Protein AF-A0A183KWQ4-F1 (afdb_monomer)

Radius of gyration: 16.46 Å; Cα contacts (8 Å, |Δi|>4): 335; chains: 1; bounding box: 42×34×50 Å

Foldseek 3Di:
DQQQFDDDWAPLLVLVLVLCQVQQKAWQSRAANDDPQFQFFFADPVRPDTARQKTKIKHLVQPVQWPHWTFDPVDDPVDRGTDIDTHGHDDDDDDPDPDPDDADEAEAEDAADASPDDPVRNVVVSVVVSVVSVVDDSRHMYMYIYRSNTRNHRDCVVSPSRRHPYHD

Structure (mmCIF, N/CA/C/O backbone):
data_AF-A0A183KWQ4-F1
#
_entry.id   AF-A0A183KWQ4-F1
#
loop_
_atom_site.group_PDB
_atom_site.id
_atom_site.type_symbol
_atom_site.label_atom_id
_atom_site.label_alt_id
_atom_site.label_comp_id
_atom_site.label_asym_id
_atom_site.label_entity_id
_atom_site.label_seq_id
_atom_site.pdbx_PDB_ins_code
_atom_site.Cartn_x
_atom_site.Cartn_y
_atom_site.Cartn_z
_atom_site.occupancy
_atom_site.B_iso_or_equiv
_atom_site.auth_seq_id
_atom_site.auth_comp_id
_atom_site.auth_asym_id
_atom_site.auth_atom_id
_atom_site.pdbx_PDB_model_num
ATOM 1 N N . MET A 1 1 ? 9.646 -12.795 10.071 1.00 41.72 1 MET A N 1
ATOM 2 C CA . MET A 1 1 ? 10.013 -12.494 8.673 1.00 41.72 1 MET A CA 1
ATOM 3 C C . MET A 1 1 ? 8.740 -12.353 7.869 1.00 41.72 1 MET A C 1
ATOM 5 O O . MET A 1 1 ? 7.879 -13.212 7.990 1.00 41.72 1 MET A O 1
ATOM 9 N N . GLY A 1 2 ? 8.611 -11.267 7.120 1.00 46.78 2 GLY A N 1
ATOM 10 C CA . GLY A 1 2 ? 7.479 -10.970 6.257 1.00 46.78 2 GLY A CA 1
ATOM 11 C C . GLY A 1 2 ? 7.884 -11.057 4.805 1.00 46.78 2 GLY A C 1
ATOM 12 O O . GLY A 1 2 ? 8.495 -10.142 4.284 1.00 46.78 2 GLY A O 1
ATOM 13 N N . ARG A 1 3 ? 7.594 -12.198 4.179 1.00 56.12 3 ARG A N 1
ATOM 14 C CA . ARG A 1 3 ? 8.153 -12.602 2.876 1.00 56.12 3 ARG A CA 1
ATOM 15 C C . ARG A 1 3 ? 7.115 -12.552 1.755 1.00 56.12 3 ARG A C 1
ATOM 17 O O . ARG A 1 3 ? 7.161 -13.351 0.822 1.00 56.12 3 ARG A O 1
ATOM 24 N N . HIS A 1 4 ? 6.099 -11.702 1.893 1.00 60.97 4 HIS A N 1
ATOM 25 C CA . HIS A 1 4 ? 4.915 -11.761 1.037 1.00 60.97 4 HIS A CA 1
ATOM 26 C C . HIS A 1 4 ? 4.777 -10.597 0.052 1.00 60.97 4 HIS A C 1
ATOM 28 O O . HIS A 1 4 ? 3.839 -10.643 -0.733 1.00 60.97 4 HIS A O 1
ATOM 34 N N . GLY A 1 5 ? 5.691 -9.626 0.006 1.00 63.06 5 GLY A N 1
ATOM 35 C CA . GLY A 1 5 ? 5.724 -8.661 -1.102 1.00 63.06 5 GLY A CA 1
ATOM 36 C C . GLY A 1 5 ? 6.109 -9.299 -2.447 1.00 63.06 5 GLY A C 1
ATOM 37 O O . GLY A 1 5 ? 6.276 -10.521 -2.550 1.00 63.06 5 GLY A O 1
ATOM 38 N N . LEU A 1 6 ? 6.225 -8.474 -3.488 1.00 77.25 6 LEU A N 1
ATOM 39 C CA . LEU A 1 6 ? 6.674 -8.873 -4.825 1.00 77.25 6 LEU A CA 1
ATOM 40 C C . LEU A 1 6 ? 7.944 -8.101 -5.213 1.00 77.25 6 LEU A C 1
ATOM 42 O O . LEU A 1 6 ? 8.045 -6.907 -4.941 1.00 77.25 6 LEU A O 1
ATOM 46 N N . GLY A 1 7 ? 8.888 -8.783 -5.866 1.00 82.62 7 GLY A N 1
ATOM 47 C CA . GLY A 1 7 ? 10.082 -8.163 -6.445 1.00 82.62 7 GLY A CA 1
ATOM 48 C C . GLY A 1 7 ? 11.111 -7.654 -5.429 1.00 82.62 7 GLY A C 1
ATOM 49 O O . GLY A 1 7 ? 11.110 -8.040 -4.255 1.00 82.62 7 GLY A O 1
ATOM 50 N N . GLN A 1 8 ? 12.012 -6.803 -5.919 1.00 86.56 8 GLN A N 1
ATOM 51 C CA . GLN A 1 8 ? 12.993 -6.061 -5.127 1.00 86.56 8 GLN A CA 1
ATOM 52 C C . GLN A 1 8 ? 12.458 -4.661 -4.817 1.00 86.56 8 GLN A C 1
ATOM 54 O O . GLN A 1 8 ? 11.677 -4.103 -5.590 1.00 86.56 8 GLN A O 1
ATOM 59 N N . ARG A 1 9 ? 12.875 -4.104 -3.677 1.00 92.12 9 ARG A N 1
ATOM 60 C CA . ARG A 1 9 ? 12.501 -2.746 -3.293 1.00 92.12 9 ARG A CA 1
ATOM 61 C C . ARG A 1 9 ? 13.126 -1.714 -4.239 1.00 92.12 9 ARG A C 1
ATOM 63 O O . ARG A 1 9 ? 14.321 -1.806 -4.502 1.00 92.12 9 ARG A O 1
ATOM 70 N N . ASN A 1 10 ? 12.333 -0.756 -4.720 1.00 93.94 10 ASN A N 1
ATOM 71 C CA . ASN A 1 10 ? 12.820 0.430 -5.441 1.00 93.94 10 ASN A CA 1
ATOM 72 C C . ASN A 1 10 ? 12.832 1.671 -4.525 1.00 93.94 10 ASN A C 1
ATOM 74 O O . ASN A 1 10 ? 12.382 1.602 -3.381 1.00 93.94 10 ASN A O 1
ATOM 78 N N . GLU A 1 11 ? 13.319 2.809 -5.018 1.00 95.00 11 GLU A N 1
ATOM 79 C CA . GLU A 1 11 ? 13.425 4.055 -4.239 1.00 95.00 11 GLU A CA 1
ATOM 80 C C . GLU A 1 11 ? 12.066 4.549 -3.730 1.00 95.00 11 GLU A C 1
ATOM 82 O O . GLU A 1 11 ? 11.915 4.873 -2.551 1.00 95.00 11 GLU A O 1
ATOM 87 N N . ASN A 1 12 ? 11.037 4.535 -4.586 1.00 96.19 12 ASN A N 1
ATOM 88 C CA . ASN A 1 12 ? 9.667 4.819 -4.148 1.00 96.19 12 ASN A CA 1
ATOM 89 C C . ASN A 1 12 ? 9.205 3.834 -3.065 1.00 96.19 12 ASN A C 1
ATOM 91 O O . ASN A 1 12 ? 8.549 4.225 -2.104 1.00 96.19 12 ASN A O 1
ATOM 95 N N . GLY A 1 13 ? 9.587 2.565 -3.180 1.00 95.75 13 GLY A N 1
ATOM 96 C CA . GLY A 1 13 ? 9.358 1.525 -2.187 1.00 95.75 13 GLY A CA 1
ATOM 97 C C . GLY A 1 13 ? 9.988 1.829 -0.836 1.00 95.75 13 GLY A C 1
ATOM 98 O O . GLY A 1 13 ? 9.358 1.576 0.190 1.00 95.75 13 GLY A O 1
ATOM 99 N N . GLU A 1 14 ? 11.194 2.389 -0.809 1.00 96.06 14 GLU A N 1
ATOM 100 C CA . GLU A 1 14 ? 11.864 2.819 0.420 1.00 96.06 14 GLU A CA 1
ATOM 101 C C . GLU A 1 14 ? 11.169 4.028 1.047 1.00 96.06 14 GLU A C 1
ATOM 103 O O . GLU A 1 14 ? 10.771 3.967 2.213 1.00 96.06 14 GLU A O 1
ATOM 108 N N . ARG A 1 15 ? 10.923 5.085 0.265 1.00 97.75 15 ARG A N 1
ATOM 109 C CA . ARG A 1 15 ? 10.213 6.295 0.719 1.00 97.75 15 ARG A CA 1
ATOM 110 C C . ARG A 1 15 ? 8.831 5.953 1.281 1.00 97.75 15 ARG A C 1
ATOM 112 O O . ARG A 1 15 ? 8.473 6.376 2.382 1.00 97.75 15 ARG A O 1
ATOM 119 N N . PHE A 1 16 ? 8.088 5.101 0.580 1.00 97.62 16 PHE A N 1
ATOM 120 C CA . PHE A 1 16 ? 6.788 4.616 1.023 1.00 97.62 16 PHE A CA 1
ATOM 121 C C . PHE A 1 16 ? 6.865 3.741 2.281 1.00 97.62 16 PHE A C 1
ATOM 123 O O . PHE A 1 16 ? 6.052 3.905 3.196 1.00 97.62 16 PHE A O 1
ATOM 130 N N . SER A 1 17 ? 7.843 2.835 2.366 1.00 96.62 17 SER A N 1
ATOM 131 C CA . SER A 1 17 ? 8.035 1.995 3.556 1.00 96.62 17 SER A CA 1
ATOM 132 C C . SER A 1 17 ? 8.396 2.846 4.778 1.00 96.62 17 SER A C 1
ATOM 134 O O . SER A 1 17 ? 7.849 2.618 5.858 1.00 96.62 17 SER A O 1
ATOM 136 N N . ASN A 1 18 ? 9.228 3.878 4.602 1.00 97.25 18 ASN A N 1
ATOM 137 C CA . ASN A 1 18 ? 9.578 4.857 5.635 1.00 97.25 18 ASN A CA 1
ATOM 138 C C . ASN A 1 18 ? 8.354 5.646 6.112 1.00 97.25 18 ASN A C 1
ATOM 140 O O . ASN A 1 18 ? 8.093 5.704 7.316 1.00 97.25 18 ASN A O 1
ATOM 144 N N . LEU A 1 19 ? 7.552 6.174 5.181 1.00 98.00 19 LEU A N 1
ATOM 145 C CA . LEU A 1 19 ? 6.288 6.850 5.486 1.00 98.00 19 LEU A CA 1
ATOM 146 C C . LEU A 1 19 ? 5.357 5.938 6.302 1.00 98.00 19 LEU A C 1
ATOM 148 O O . LEU A 1 19 ? 4.805 6.343 7.331 1.00 98.00 19 LEU A O 1
ATOM 152 N N . CYS A 1 20 ? 5.189 4.687 5.868 1.00 97.25 20 CYS A N 1
ATOM 153 C CA . CYS A 1 20 ? 4.338 3.720 6.550 1.00 97.25 20 CYS A CA 1
ATOM 154 C C . CYS A 1 20 ? 4.863 3.375 7.948 1.00 97.25 20 CYS A C 1
ATOM 156 O O . CYS A 1 20 ? 4.084 3.363 8.904 1.00 97.25 20 CYS A O 1
ATOM 158 N N . ALA A 1 21 ? 6.167 3.140 8.095 1.00 96.25 21 ALA A N 1
ATOM 159 C CA . ALA A 1 21 ? 6.799 2.854 9.378 1.00 96.25 21 ALA A CA 1
ATOM 160 C C . ALA A 1 21 ? 6.609 4.009 10.368 1.00 96.25 21 ALA A C 1
ATOM 162 O O . ALA A 1 21 ? 6.119 3.791 11.481 1.00 96.25 21 ALA A O 1
ATOM 163 N N . PHE A 1 22 ? 6.895 5.240 9.936 1.00 96.56 22 PHE A N 1
ATOM 164 C CA . PHE A 1 22 ? 6.766 6.441 10.758 1.00 96.56 22 PHE A CA 1
ATOM 165 C C . PHE A 1 22 ? 5.326 6.655 11.251 1.00 96.56 22 PHE A C 1
ATOM 167 O O . PHE A 1 22 ? 5.078 6.898 12.436 1.00 96.56 22 PHE A O 1
ATOM 174 N N . ASN A 1 23 ? 4.345 6.475 10.362 1.00 96.62 23 ASN A N 1
ATOM 175 C CA . ASN A 1 23 ? 2.930 6.685 10.680 1.00 96.62 23 ASN A CA 1
ATOM 176 C C . ASN A 1 23 ? 2.217 5.442 11.225 1.00 96.62 23 ASN A C 1
ATOM 178 O O . ASN A 1 23 ? 1.021 5.502 11.528 1.00 96.62 23 ASN A O 1
ATOM 182 N N . LYS A 1 24 ? 2.933 4.324 11.394 1.00 95.94 24 LYS A N 1
ATOM 183 C CA . LYS A 1 24 ? 2.377 3.030 11.811 1.00 95.94 24 LYS A CA 1
ATOM 184 C C . LYS A 1 24 ? 1.237 2.584 10.889 1.00 95.94 24 LYS A C 1
ATOM 186 O O . LYS A 1 24 ? 0.176 2.191 11.374 1.00 95.94 24 LYS A O 1
ATOM 191 N N . LEU A 1 25 ? 1.434 2.660 9.577 1.00 96.75 25 LEU A N 1
ATOM 192 C CA . LEU A 1 25 ? 0.529 2.129 8.557 1.00 96.75 25 LEU A CA 1
ATOM 193 C C . LEU A 1 25 ? 1.025 0.754 8.113 1.00 96.75 25 LEU A C 1
ATOM 195 O O . LEU A 1 25 ? 2.189 0.593 7.781 1.00 96.75 25 LEU A O 1
ATOM 199 N N . VAL A 1 26 ? 0.151 -0.244 8.120 1.00 95.38 26 VAL A N 1
ATOM 200 C CA . VAL A 1 26 ? 0.460 -1.606 7.679 1.00 95.38 26 VAL A CA 1
ATOM 201 C C . VAL A 1 26 ? 0.123 -1.731 6.198 1.00 95.38 26 VAL A C 1
ATOM 203 O O . VAL A 1 26 ? -0.970 -1.337 5.786 1.00 95.38 26 VAL A O 1
ATOM 206 N N . ILE A 1 27 ? 1.039 -2.300 5.412 1.00 95.00 27 ILE A N 1
ATOM 207 C CA . ILE A 1 27 ? 0.902 -2.444 3.958 1.00 95.00 27 ILE A CA 1
ATOM 208 C C . ILE A 1 27 ? 0.156 -3.739 3.646 1.00 95.00 27 ILE A C 1
ATOM 210 O O . ILE A 1 27 ? 0.732 -4.826 3.719 1.00 95.00 27 ILE A O 1
ATOM 214 N N . GLY A 1 28 ? -1.125 -3.635 3.288 1.00 92.12 28 GLY A N 1
ATOM 215 C CA . GLY A 1 28 ? -2.046 -4.767 3.166 1.00 92.12 28 GLY A CA 1
ATOM 216 C C . GLY A 1 28 ? -1.558 -5.888 2.252 1.00 92.12 28 GLY A C 1
ATOM 217 O O . GLY A 1 28 ? -1.598 -7.058 2.637 1.00 92.12 28 GLY A O 1
ATOM 218 N N . GLY A 1 29 ? -0.997 -5.528 1.092 1.00 86.94 29 GLY A N 1
ATOM 219 C CA . GLY A 1 29 ? -0.459 -6.475 0.107 1.00 86.94 29 GLY A CA 1
ATOM 220 C C . GLY A 1 29 ? 0.720 -7.329 0.600 1.00 86.94 29 GLY A C 1
ATOM 221 O O . GLY A 1 29 ? 1.095 -8.288 -0.068 1.00 86.94 29 GLY A O 1
ATOM 222 N N . THR A 1 30 ? 1.283 -7.018 1.773 1.00 86.81 30 THR A N 1
ATOM 223 C CA . THR A 1 30 ? 2.410 -7.747 2.384 1.00 86.81 30 THR A CA 1
ATOM 224 C C . THR A 1 30 ? 2.007 -8.590 3.598 1.00 86.81 30 THR A C 1
ATOM 226 O O . THR A 1 30 ? 2.828 -9.343 4.120 1.00 86.81 30 THR A O 1
ATOM 229 N N . ILE A 1 31 ? 0.762 -8.472 4.080 1.00 82.69 31 ILE A N 1
ATOM 230 C CA . ILE A 1 31 ? 0.320 -9.122 5.325 1.00 82.69 31 ILE A CA 1
ATOM 231 C C . ILE A 1 31 ? -0.025 -10.593 5.095 1.00 82.69 31 ILE A C 1
ATOM 233 O O . ILE A 1 31 ? 0.307 -11.455 5.911 1.00 82.69 31 ILE A O 1
ATOM 237 N N . PHE A 1 32 ? -0.719 -10.874 3.994 1.00 80.50 32 PHE A N 1
ATOM 238 C CA . PHE A 1 32 ? -1.345 -12.167 3.757 1.00 80.50 32 PHE A CA 1
ATOM 239 C C . PHE A 1 32 ? -0.473 -13.061 2.868 1.00 80.50 32 PHE A C 1
ATOM 241 O O . PHE A 1 32 ? 0.098 -12.587 1.879 1.00 80.50 32 PHE A O 1
ATOM 248 N N . PRO A 1 33 ? -0.385 -14.372 3.164 1.00 77.50 33 PRO A N 1
ATOM 249 C CA . PRO A 1 33 ? 0.322 -15.328 2.323 1.00 77.50 33 PRO A CA 1
ATOM 250 C C . PRO A 1 33 ? -0.482 -15.597 1.043 1.00 77.50 33 PRO A C 1
ATOM 252 O O . PRO A 1 33 ? -1.216 -16.575 0.931 1.00 77.50 33 PRO A O 1
ATOM 255 N N . LEU A 1 34 ? -0.359 -14.703 0.066 1.00 78.50 34 LEU A N 1
ATOM 256 C CA . LEU A 1 34 ? -1.021 -14.823 -1.231 1.00 78.50 34 LEU A CA 1
ATOM 257 C C . LEU A 1 34 ? -0.077 -15.397 -2.295 1.00 78.50 34 LEU A C 1
ATOM 259 O O . LEU A 1 34 ? 1.144 -15.221 -2.241 1.00 78.50 34 LEU A O 1
ATOM 263 N N . LYS A 1 35 ? -0.653 -16.068 -3.300 1.00 79.12 35 LYS A N 1
ATOM 264 C CA . LYS A 1 35 ? 0.071 -16.456 -4.521 1.00 79.12 35 LYS A CA 1
ATOM 265 C C . LYS A 1 35 ? 0.466 -15.202 -5.309 1.00 79.12 35 LYS A C 1
ATOM 267 O O . LYS A 1 35 ? -0.252 -14.207 -5.269 1.00 79.12 35 LYS A O 1
ATOM 272 N N . ARG A 1 36 ? 1.565 -15.266 -6.071 1.00 76.00 36 ARG A N 1
ATOM 273 C CA . ARG A 1 36 ? 2.067 -14.153 -6.909 1.00 76.00 36 ARG A CA 1
ATOM 274 C C . ARG A 1 36 ? 0.979 -13.527 -7.793 1.00 76.00 36 ARG A C 1
ATOM 276 O O . ARG A 1 36 ? 0.873 -12.309 -7.853 1.00 76.00 36 ARG A O 1
ATOM 283 N N . ILE A 1 37 ? 0.112 -14.360 -8.369 1.00 78.88 37 ILE A N 1
ATOM 284 C CA . ILE A 1 37 ? -1.014 -13.946 -9.223 1.00 78.88 37 ILE A CA 1
ATOM 285 C C . ILE A 1 37 ? -2.015 -12.989 -8.550 1.00 78.88 37 ILE A C 1
ATOM 287 O O . ILE A 1 37 ? -2.802 -12.353 -9.240 1.00 78.88 37 ILE A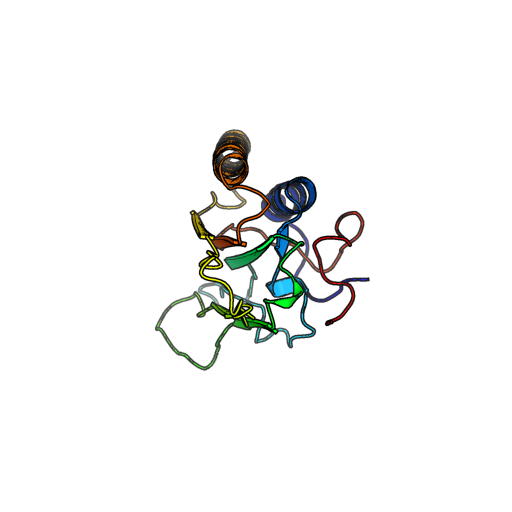 O 1
ATOM 291 N N . HIS A 1 38 ? -2.005 -12.906 -7.217 1.00 83.75 38 HIS A N 1
ATOM 292 C CA . HIS A 1 38 ? -2.878 -12.055 -6.408 1.00 83.75 38 HIS A CA 1
ATOM 293 C C . HIS A 1 38 ? -2.155 -10.828 -5.830 1.00 83.75 38 HIS A C 1
ATOM 295 O O . HIS A 1 38 ? -2.733 -10.141 -4.990 1.00 83.75 38 HIS A O 1
ATOM 301 N N . LYS A 1 39 ? -0.897 -10.587 -6.225 1.00 84.06 39 LYS A N 1
ATOM 302 C CA . LYS A 1 39 ? -0.052 -9.498 -5.706 1.00 84.06 39 LYS A CA 1
ATOM 303 C C . LYS A 1 39 ? 0.305 -8.455 -6.750 1.00 84.06 39 LYS A C 1
ATOM 305 O O . LYS A 1 39 ? 0.368 -7.285 -6.403 1.00 84.06 39 LYS A O 1
ATOM 310 N N . ALA A 1 40 ? 0.581 -8.888 -7.979 1.00 87.75 40 ALA A N 1
ATOM 311 C CA . ALA A 1 40 ? 0.853 -7.974 -9.080 1.00 87.75 40 ALA A CA 1
ATOM 312 C C . ALA A 1 40 ? -0.391 -7.125 -9.350 1.00 87.75 40 ALA A C 1
ATOM 314 O O . ALA A 1 40 ? -1.497 -7.663 -9.404 1.00 87.75 40 ALA A O 1
ATOM 315 N N . THR A 1 41 ? -0.211 -5.820 -9.480 1.00 90.00 41 THR A N 1
ATOM 316 C CA . THR A 1 41 ? -1.268 -4.839 -9.743 1.00 90.00 41 THR A CA 1
ATOM 317 C C . THR A 1 41 ? -1.155 -4.269 -11.148 1.00 90.00 41 THR A C 1
ATOM 319 O O . THR A 1 41 ? -2.165 -3.858 -11.695 1.00 90.00 41 THR A O 1
ATOM 322 N N . TRP A 1 42 ? 0.014 -4.382 -11.777 1.00 90.81 42 TRP A N 1
ATOM 323 C CA . TRP A 1 42 ? 0.279 -3.914 -13.132 1.00 90.81 42 TRP A CA 1
ATOM 324 C C . TRP A 1 42 ? 1.088 -4.942 -13.933 1.00 90.81 42 TRP A C 1
ATOM 326 O O . TRP A 1 42 ? 1.935 -5.642 -13.365 1.00 90.81 42 TRP A O 1
ATOM 336 N N . ASN A 1 43 ? 0.824 -5.022 -15.237 1.00 88.81 43 ASN A N 1
A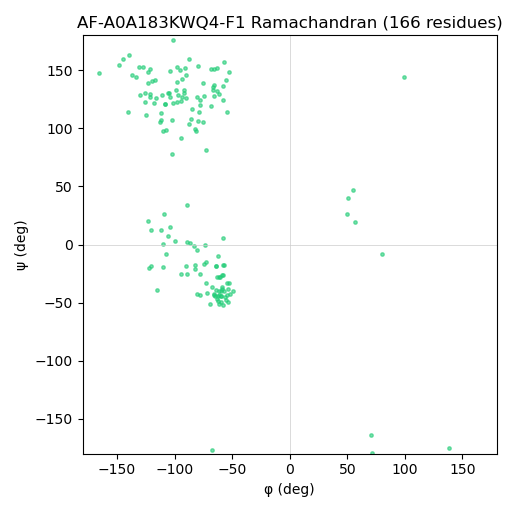TOM 337 C CA . ASN A 1 43 ? 1.628 -5.758 -16.210 1.00 88.81 43 ASN A CA 1
ATOM 338 C C . ASN A 1 43 ? 2.217 -4.791 -17.234 1.00 88.81 43 ASN A C 1
ATOM 340 O O . ASN A 1 43 ? 1.518 -3.908 -17.723 1.00 88.81 43 ASN A O 1
ATOM 344 N N . SER A 1 44 ? 3.457 -5.027 -17.646 1.00 86.25 44 SER A N 1
ATOM 345 C CA . SER A 1 44 ? 4.036 -4.278 -18.755 1.00 86.25 44 SER A CA 1
ATOM 346 C C . SER A 1 44 ? 3.280 -4.521 -20.068 1.00 86.25 44 SER A C 1
ATOM 348 O O . SER A 1 44 ? 2.716 -5.605 -20.256 1.00 86.25 44 SER A O 1
ATOM 350 N N . PRO A 1 45 ? 3.284 -3.553 -21.008 1.00 85.06 45 PRO A N 1
ATOM 351 C CA . PRO A 1 45 ? 2.601 -3.702 -22.298 1.00 85.06 45 PRO A CA 1
ATOM 352 C C . PRO A 1 45 ? 3.076 -4.904 -23.127 1.00 85.06 45 PRO A C 1
ATOM 354 O O . PRO A 1 45 ? 2.327 -5.435 -23.939 1.00 85.06 45 PRO A O 1
ATOM 357 N N . ASP A 1 46 ? 4.319 -5.341 -22.925 1.00 86.62 46 ASP A N 1
ATOM 358 C CA . ASP A 1 46 ? 4.909 -6.527 -23.555 1.00 86.62 46 ASP A CA 1
ATOM 359 C C . ASP A 1 46 ? 4.629 -7.833 -22.778 1.00 86.62 46 ASP A C 1
ATOM 361 O O . ASP A 1 46 ? 5.083 -8.903 -23.180 1.00 86.62 46 ASP A O 1
ATOM 365 N N . HIS A 1 47 ? 3.891 -7.756 -21.665 1.00 79.44 47 HIS A N 1
ATOM 366 C CA . HIS A 1 47 ? 3.546 -8.853 -20.756 1.00 79.44 47 HIS A CA 1
ATOM 367 C C . HIS A 1 47 ? 4.741 -9.615 -20.161 1.00 79.44 47 HIS A C 1
ATOM 369 O O . HIS A 1 47 ? 4.585 -10.738 -19.672 1.00 79.44 47 HIS A O 1
ATOM 375 N N . THR A 1 48 ? 5.938 -9.025 -20.171 1.00 83.06 48 THR A N 1
ATOM 376 C CA . THR A 1 48 ? 7.150 -9.664 -19.633 1.00 83.06 48 THR A CA 1
ATOM 377 C C . THR A 1 48 ? 7.360 -9.381 -18.147 1.00 83.06 48 THR A C 1
ATOM 379 O O . THR A 1 48 ? 7.985 -10.179 -17.442 1.00 83.06 48 THR A O 1
ATOM 382 N N . THR A 1 49 ? 6.821 -8.264 -17.659 1.00 83.50 49 THR A N 1
ATOM 383 C CA . THR A 1 49 ? 7.043 -7.746 -16.311 1.00 83.50 49 THR A CA 1
ATOM 384 C C . THR A 1 49 ? 5.719 -7.583 -15.575 1.00 83.50 49 THR A C 1
ATOM 386 O O . THR A 1 49 ? 4.721 -7.138 -16.134 1.00 83.50 49 THR A O 1
ATOM 389 N N . GLU A 1 50 ? 5.720 -7.943 -14.293 1.00 86.75 50 GLU A N 1
ATOM 390 C CA . GLU A 1 50 ? 4.578 -7.781 -13.396 1.00 86.75 50 GLU A CA 1
ATOM 391 C C . GLU A 1 50 ? 5.045 -7.088 -12.120 1.00 86.75 50 GLU A C 1
ATOM 393 O O . GLU A 1 50 ? 5.974 -7.576 -11.466 1.00 86.75 50 GLU A O 1
ATOM 398 N N . ASP A 1 51 ? 4.362 -6.018 -11.725 1.00 89.12 51 ASP A N 1
ATOM 399 C CA . ASP A 1 51 ? 4.734 -5.215 -10.564 1.00 89.12 51 ASP A CA 1
ATOM 400 C C . ASP A 1 51 ? 3.575 -5.025 -9.588 1.00 89.12 51 ASP A C 1
ATOM 402 O O . ASP A 1 51 ? 2.402 -5.072 -9.952 1.00 89.12 51 ASP A O 1
ATOM 406 N N . GLN A 1 52 ? 3.915 -4.829 -8.314 1.00 91.06 52 GLN A N 1
ATOM 407 C CA . GLN A 1 52 ? 2.983 -4.416 -7.269 1.00 91.06 52 GLN A CA 1
ATOM 408 C C . GLN A 1 52 ? 3.278 -2.956 -6.926 1.00 91.06 52 GLN A C 1
ATOM 410 O O . GLN A 1 52 ? 4.211 -2.684 -6.169 1.00 91.06 52 GLN A O 1
ATOM 415 N N . ILE A 1 53 ? 2.498 -2.045 -7.501 1.00 93.69 53 ILE A N 1
ATOM 416 C CA . ILE A 1 53 ? 2.666 -0.590 -7.353 1.00 93.69 53 ILE A CA 1
ATOM 417 C C . ILE A 1 53 ? 1.435 0.089 -6.756 1.00 93.69 53 ILE A C 1
ATOM 419 O O . ILE A 1 53 ? 1.566 1.156 -6.155 1.00 93.69 53 ILE A O 1
ATOM 423 N N . ASP A 1 54 ? 0.283 -0.579 -6.805 1.00 95.69 54 ASP A N 1
ATOM 424 C CA . ASP A 1 54 ? -0.928 -0.158 -6.117 1.00 95.69 54 ASP A CA 1
ATOM 425 C C . ASP A 1 54 ? -0.993 -0.765 -4.720 1.00 95.69 54 ASP A C 1
ATOM 427 O O . ASP A 1 54 ? -0.930 -1.986 -4.529 1.00 95.69 54 ASP A O 1
ATOM 431 N N . HIS A 1 55 ? -1.163 0.095 -3.722 1.00 95.94 55 HIS A N 1
ATOM 432 C CA . HIS A 1 55 ? -1.164 -0.312 -2.322 1.00 95.94 55 HIS A CA 1
ATOM 433 C C . HIS A 1 55 ? -2.447 0.100 -1.628 1.00 95.94 55 HIS A C 1
ATOM 435 O O . HIS A 1 55 ? -3.043 1.131 -1.925 1.00 95.94 55 HIS A O 1
ATOM 441 N N . ILE A 1 56 ? -2.858 -0.714 -0.658 1.00 97.56 56 ILE A N 1
ATOM 442 C CA . ILE A 1 56 ? -3.886 -0.364 0.320 1.00 97.56 56 ILE A CA 1
ATOM 443 C C . ILE A 1 56 ? -3.273 -0.579 1.698 1.00 97.56 56 ILE A C 1
ATOM 445 O O . ILE A 1 56 ? -2.828 -1.679 2.038 1.00 97.56 56 ILE A O 1
ATOM 449 N N . CYS A 1 57 ? -3.257 0.477 2.497 1.00 97.31 57 CYS A N 1
ATOM 450 C CA . CYS A 1 57 ? -2.704 0.502 3.837 1.00 97.31 57 CYS A CA 1
ATOM 451 C C . CYS A 1 57 ? -3.759 0.889 4.856 1.00 97.31 57 CYS A C 1
ATOM 453 O O . CYS A 1 57 ? -4.678 1.657 4.579 1.00 97.31 57 CYS A O 1
ATOM 455 N N . ILE A 1 58 ? -3.577 0.390 6.071 1.00 96.69 58 ILE A N 1
ATOM 456 C CA . ILE A 1 58 ? -4.419 0.710 7.219 1.00 96.69 58 ILE A CA 1
ATOM 457 C C . ILE A 1 58 ? -3.537 1.032 8.414 1.00 96.69 58 ILE A C 1
ATOM 459 O O . ILE A 1 58 ? -2.493 0.411 8.610 1.00 96.69 58 ILE A O 1
ATOM 463 N N . ASN A 1 59 ? -3.943 1.972 9.257 1.00 95.69 59 ASN A N 1
ATOM 464 C CA . ASN A 1 59 ? -3.230 2.198 10.509 1.00 95.69 59 ASN A CA 1
ATOM 465 C C . ASN A 1 59 ? -3.175 0.923 11.379 1.00 95.69 59 ASN A C 1
ATOM 467 O O . ASN A 1 59 ? -4.159 0.208 11.571 1.00 95.69 59 ASN A O 1
ATOM 471 N N . LYS A 1 60 ? -2.001 0.648 11.960 1.00 94.31 60 LYS A N 1
ATOM 472 C CA . LYS A 1 60 ? -1.655 -0.584 12.694 1.00 94.31 60 LYS A CA 1
ATOM 473 C C . LYS A 1 60 ? -2.630 -0.901 13.818 1.00 94.31 60 LYS A C 1
ATOM 475 O O . LYS A 1 60 ? -2.916 -2.071 14.069 1.00 94.31 60 LYS A O 1
ATOM 480 N N . LYS A 1 61 ? -3.194 0.131 14.455 1.00 93.25 61 LYS A N 1
ATOM 481 C CA . LYS A 1 61 ? -4.246 0.002 15.475 1.00 93.25 61 LYS A CA 1
ATOM 482 C C . LYS A 1 61 ? -5.446 -0.811 14.972 1.00 93.25 61 LYS A C 1
ATOM 484 O O . LYS A 1 61 ? -5.999 -1.603 15.728 1.00 93.25 61 LYS A O 1
ATOM 489 N N . PHE A 1 62 ? -5.815 -0.643 13.706 1.00 93.62 62 PHE A N 1
ATOM 490 C CA . PHE A 1 62 ? -6.947 -1.310 13.072 1.00 93.62 62 PHE A CA 1
ATOM 491 C C . PHE A 1 62 ? -6.514 -2.456 12.148 1.00 93.62 62 PHE A C 1
ATOM 493 O O . PHE A 1 62 ? -7.337 -2.969 11.400 1.00 93.62 62 PHE A O 1
ATOM 500 N N . ARG A 1 63 ? -5.260 -2.937 12.228 1.00 92.06 63 ARG A N 1
ATOM 501 C CA . ARG A 1 63 ? -4.751 -4.011 11.348 1.00 92.06 63 ARG A CA 1
ATOM 502 C C . ARG A 1 63 ? -5.636 -5.262 11.325 1.00 92.06 63 ARG A C 1
ATO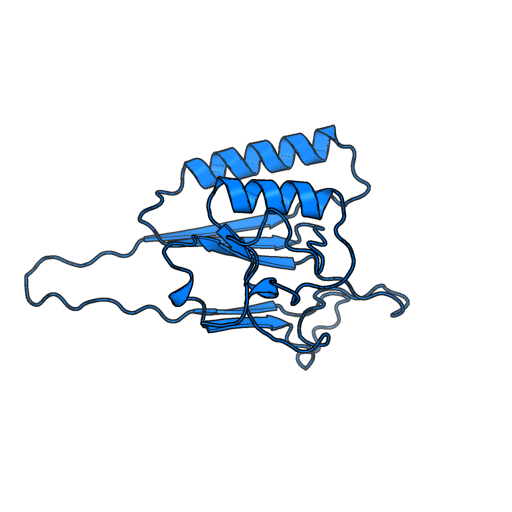M 504 O O . ARG A 1 63 ? -5.731 -5.918 10.303 1.00 92.06 63 ARG A O 1
ATOM 511 N N . ARG A 1 64 ? -6.289 -5.583 12.451 1.00 91.50 64 ARG A N 1
ATOM 512 C CA . ARG A 1 64 ? -7.173 -6.756 12.604 1.00 91.50 64 ARG A CA 1
ATOM 513 C C . ARG A 1 64 ? -8.510 -6.615 11.871 1.00 91.50 64 ARG A C 1
ATOM 515 O O . ARG A 1 64 ? -9.215 -7.604 11.729 1.00 91.50 64 ARG A O 1
ATOM 522 N N . THR A 1 65 ? -8.870 -5.402 11.458 1.00 92.81 65 THR A N 1
ATOM 523 C CA . THR A 1 65 ? -10.036 -5.136 10.610 1.00 92.81 65 THR A CA 1
ATOM 524 C C . THR A 1 65 ? -9.782 -5.609 9.185 1.00 92.81 65 THR A C 1
ATOM 526 O O . THR A 1 65 ? -10.717 -6.012 8.509 1.00 92.81 65 THR A O 1
ATOM 529 N N . MET A 1 66 ? -8.540 -5.540 8.709 1.00 93.75 66 MET A N 1
ATOM 530 C CA . MET A 1 66 ? -8.189 -5.969 7.363 1.00 93.75 66 MET A CA 1
ATOM 531 C C . MET A 1 66 ? -8.088 -7.491 7.338 1.00 93.75 66 MET A C 1
ATOM 533 O O . MET A 1 66 ? -7.230 -8.061 8.005 1.00 93.75 66 MET A O 1
ATOM 537 N N . GLU A 1 67 ? -8.991 -8.137 6.606 1.00 93.06 67 GLU A N 1
ATOM 538 C CA . GLU A 1 67 ? -9.036 -9.598 6.476 1.00 93.06 67 GLU A CA 1
ATOM 539 C C . GLU A 1 67 ? -8.284 -10.080 5.233 1.00 93.06 67 GLU A C 1
ATOM 541 O O . GLU A 1 67 ? -7.822 -11.218 5.201 1.00 93.06 67 GLU A O 1
ATOM 546 N N . ASP A 1 68 ? -8.165 -9.225 4.213 1.00 91.94 68 ASP A N 1
ATOM 547 C CA . ASP A 1 68 ? -7.536 -9.564 2.940 1.00 91.94 68 ASP A CA 1
ATOM 548 C C . ASP A 1 68 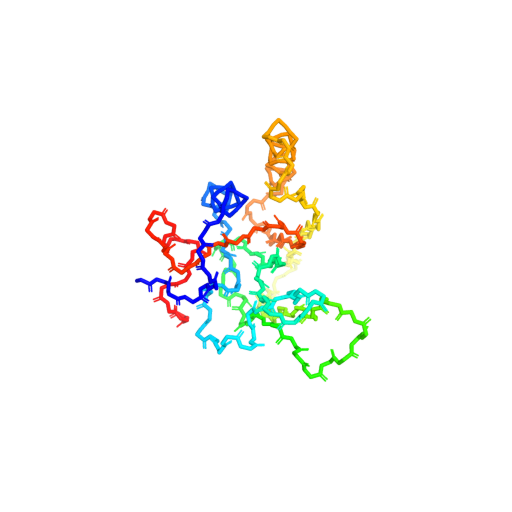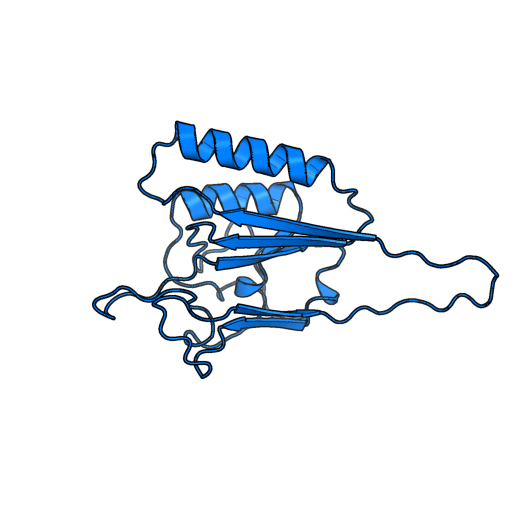? -7.240 -8.303 2.115 1.00 91.94 68 ASP A C 1
ATOM 550 O O . ASP A 1 68 ? -8.015 -7.347 2.163 1.00 91.94 68 ASP A O 1
ATOM 554 N N . VAL A 1 69 ? -6.158 -8.319 1.332 1.00 93.12 69 VAL A N 1
ATOM 555 C CA . VAL A 1 69 ? -5.871 -7.343 0.265 1.00 93.12 69 VAL A CA 1
ATOM 556 C C . VAL A 1 69 ? -5.267 -8.098 -0.906 1.00 93.12 69 VAL A C 1
ATOM 558 O O . VAL A 1 69 ? -4.173 -8.644 -0.774 1.00 93.12 69 VAL A O 1
ATOM 561 N N . ARG A 1 70 ? -5.974 -8.153 -2.038 1.00 92.25 70 ARG A N 1
ATOM 562 C CA . ARG A 1 70 ? -5.539 -8.939 -3.197 1.00 92.25 70 ARG A CA 1
ATOM 563 C C . ARG A 1 70 ? -5.957 -8.356 -4.533 1.00 92.25 70 ARG A C 1
ATOM 565 O O . ARG A 1 70 ? -7.015 -7.739 -4.655 1.00 92.25 70 ARG A O 1
ATOM 572 N N . THR A 1 71 ? -5.187 -8.700 -5.553 1.00 91.50 71 THR A N 1
ATOM 573 C CA . THR A 1 71 ? -5.545 -8.490 -6.953 1.00 91.50 71 THR A CA 1
ATOM 574 C C . THR A 1 71 ? -6.596 -9.497 -7.438 1.00 91.50 71 THR A C 1
ATOM 576 O O . THR A 1 71 ? -6.517 -10.703 -7.157 1.00 91.50 71 THR A O 1
ATOM 579 N N . ARG A 1 72 ? -7.564 -9.021 -8.228 1.00 9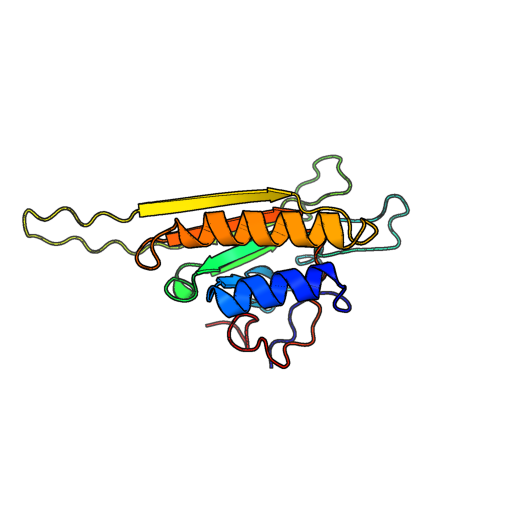0.56 72 ARG A N 1
ATOM 580 C CA . ARG A 1 72 ? -8.618 -9.798 -8.897 1.00 90.56 72 ARG A CA 1
ATOM 581 C C . ARG A 1 72 ? -8.304 -10.014 -10.381 1.00 90.56 72 ARG A C 1
ATOM 583 O O . ARG A 1 72 ? -8.915 -9.406 -11.245 1.00 90.56 72 ARG A O 1
ATOM 590 N N . ARG A 1 73 ? -7.410 -10.961 -10.679 1.00 76.69 73 ARG A N 1
ATOM 591 C CA . ARG A 1 73 ? -7.029 -11.311 -12.065 1.00 76.69 73 ARG A CA 1
ATOM 592 C C . ARG A 1 73 ? -8.164 -11.787 -12.981 1.00 76.69 73 ARG A C 1
ATOM 594 O O . ARG A 1 73 ? -8.025 -11.694 -14.186 1.00 76.69 73 ARG A O 1
ATOM 601 N N . GLY A 1 74 ? -9.241 -12.351 -12.431 1.00 76.06 74 GLY A N 1
ATOM 602 C CA . GLY A 1 74 ? -10.377 -12.839 -13.229 1.00 76.06 74 GLY A CA 1
ATOM 603 C C . GLY A 1 74 ? -11.349 -11.742 -13.671 1.00 76.06 74 GLY A C 1
ATOM 604 O O . GLY A 1 74 ? -12.312 -12.042 -14.366 1.00 76.06 74 GLY A O 1
ATOM 605 N N . ALA A 1 75 ? -11.134 -10.501 -13.230 1.00 76.75 75 ALA A N 1
ATOM 606 C CA . ALA A 1 75 ? -11.881 -9.346 -13.698 1.00 76.75 75 ALA A CA 1
ATOM 607 C C . ALA A 1 75 ? -11.086 -8.706 -14.838 1.00 76.75 75 ALA A C 1
ATOM 609 O O . ALA A 1 75 ? -10.190 -7.901 -14.589 1.00 76.75 75 ALA A O 1
ATOM 610 N N . ASP A 1 76 ? -11.379 -9.121 -16.069 1.00 78.94 76 ASP A N 1
ATOM 611 C CA . ASP A 1 76 ? -10.852 -8.451 -17.252 1.00 78.94 76 ASP A CA 1
ATOM 612 C C . ASP A 1 76 ? -11.499 -7.065 -17.363 1.00 78.94 76 ASP A C 1
ATOM 614 O O . ASP A 1 76 ? -12.724 -6.936 -17.419 1.00 78.94 76 ASP A O 1
ATOM 618 N N . VAL A 1 77 ? -10.662 -6.033 -17.317 1.00 83.88 77 VAL A N 1
ATOM 619 C CA . VAL A 1 77 ? -11.063 -4.624 -17.392 1.00 83.88 77 VAL A CA 1
ATOM 620 C C . VAL A 1 77 ? -10.425 -3.910 -18.585 1.00 83.88 77 VAL A C 1
ATOM 622 O O . VAL A 1 77 ? -10.478 -2.685 -18.642 1.00 83.88 77 VAL A O 1
ATOM 625 N N . ALA A 1 78 ? -9.832 -4.652 -19.531 1.00 87.38 78 ALA A N 1
ATOM 626 C CA . ALA A 1 78 ? -9.131 -4.100 -20.693 1.00 87.38 78 ALA A CA 1
ATOM 627 C C . ALA A 1 78 ? -8.084 -3.021 -20.324 1.00 87.38 78 ALA A C 1
ATOM 629 O O . ALA A 1 78 ? -7.948 -2.006 -21.005 1.00 87.38 78 ALA A O 1
ATOM 630 N N . S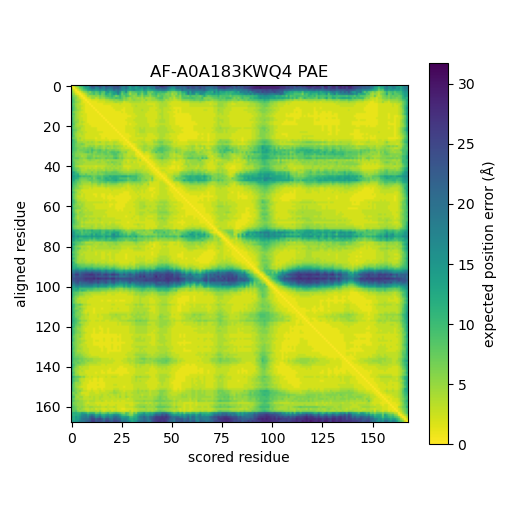ER A 1 79 ? -7.352 -3.245 -19.229 1.00 88.38 79 SER A N 1
ATOM 631 C CA . SER A 1 79 ? -6.250 -2.400 -18.763 1.00 88.38 79 SER A CA 1
ATOM 632 C C . SER A 1 79 ? -5.030 -3.264 -18.445 1.00 88.38 79 SER A C 1
ATOM 634 O O . SER A 1 79 ? -5.141 -4.440 -18.101 1.00 88.38 79 SER A O 1
ATOM 636 N N . ASP A 1 80 ? -3.860 -2.654 -18.566 1.00 88.25 80 ASP A N 1
ATOM 637 C CA . ASP A 1 80 ? -2.583 -3.127 -18.039 1.00 88.25 8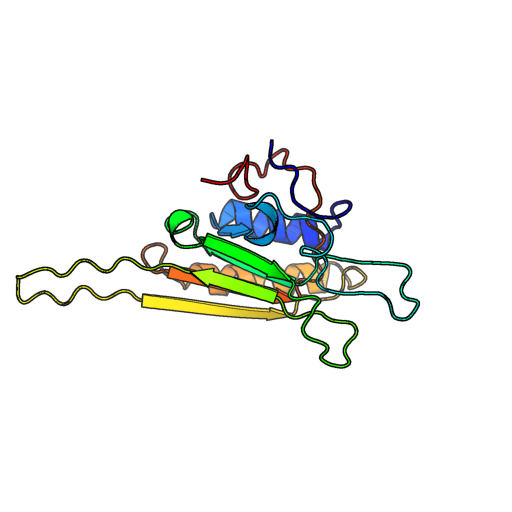0 ASP A CA 1
ATOM 638 C C . ASP A 1 80 ? -2.555 -3.194 -16.498 1.00 88.25 80 ASP A C 1
ATOM 640 O O . ASP A 1 80 ? -1.763 -3.945 -15.923 1.00 88.25 80 ASP A O 1
ATOM 644 N N . TYR A 1 81 ? -3.471 -2.489 -15.829 1.00 90.62 81 TYR A N 1
ATOM 645 C CA . TYR A 1 81 ? -3.725 -2.598 -14.398 1.00 90.62 81 TYR A CA 1
ATOM 646 C C . TYR A 1 81 ? -4.786 -3.654 -14.076 1.00 90.62 81 TYR A C 1
ATOM 648 O O . TYR A 1 81 ? -5.789 -3.833 -14.768 1.00 90.62 81 TYR A O 1
ATOM 656 N N . HIS A 1 82 ? -4.606 -4.310 -12.935 1.00 90.75 82 HIS A N 1
ATOM 657 C CA . HIS A 1 82 ? -5.584 -5.214 -12.357 1.00 90.75 82 HIS A CA 1
ATOM 658 C C . HIS A 1 82 ? -6.310 -4.569 -11.173 1.00 90.75 82 HIS A C 1
ATOM 660 O O . HIS A 1 82 ? -5.730 -3.832 -10.378 1.00 90.75 82 HIS A O 1
ATOM 666 N N . LEU A 1 83 ? -7.567 -4.963 -10.959 1.00 92.75 83 LEU A N 1
ATOM 667 C CA . LEU A 1 83 ? -8.337 -4.510 -9.801 1.00 92.75 83 LEU A CA 1
ATOM 668 C C . LEU A 1 83 ? -7.744 -5.026 -8.480 1.00 92.75 83 LEU A C 1
ATOM 670 O O . LEU A 1 83 ? -7.596 -6.238 -8.291 1.00 92.75 83 LEU A O 1
ATOM 674 N N . VAL A 1 84 ? -7.500 -4.123 -7.529 1.00 94.00 84 VAL A N 1
ATOM 675 C CA . VAL A 1 84 ? -7.066 -4.445 -6.160 1.00 94.00 84 VAL A CA 1
ATOM 676 C C . VAL A 1 84 ? -8.233 -4.271 -5.193 1.00 94.00 84 VAL A C 1
ATOM 678 O O . VAL A 1 84 ? -8.905 -3.243 -5.186 1.00 94.00 84 VAL A O 1
ATOM 681 N N . VAL A 1 85 ? -8.484 -5.279 -4.358 1.00 94.56 85 VAL A N 1
ATOM 682 C CA . VAL A 1 85 ? -9.605 -5.288 -3.410 1.00 94.56 85 VAL A CA 1
ATOM 683 C C . VAL A 1 85 ? -9.099 -5.552 -2.001 1.00 94.56 85 VAL A C 1
ATOM 685 O O . VAL A 1 85 ? -8.382 -6.526 -1.775 1.00 94.56 85 VAL A O 1
ATOM 688 N N . ALA A 1 86 ? -9.529 -4.719 -1.052 1.00 95.06 86 ALA A N 1
ATOM 689 C CA . ALA A 1 86 ? -9.366 -4.952 0.377 1.00 95.06 86 ALA A CA 1
ATOM 690 C C . ALA A 1 86 ? -10.699 -5.364 1.017 1.00 95.06 86 ALA A C 1
ATOM 692 O O . ALA A 1 86 ? -11.705 -4.677 0.849 1.00 95.06 86 ALA A O 1
ATOM 693 N N . ASN A 1 87 ? -10.696 -6.449 1.793 1.00 94.81 87 ASN A N 1
ATOM 694 C CA . ASN A 1 87 ? -11.835 -6.849 2.618 1.00 94.81 87 ASN A CA 1
ATOM 695 C C . ASN A 1 87 ? -11.611 -6.373 4.057 1.00 94.81 87 ASN A C 1
ATOM 697 O O . ASN A 1 87 ? -10.605 -6.717 4.685 1.00 94.81 87 ASN A O 1
ATOM 701 N N . LEU A 1 88 ? -12.551 -5.581 4.576 1.00 94.50 88 LEU A N 1
ATOM 702 C CA . LEU A 1 88 ? -12.480 -4.978 5.905 1.00 94.50 88 LEU A CA 1
ATOM 703 C C . LEU A 1 88 ? -13.683 -5.401 6.758 1.00 94.50 88 LEU A C 1
ATOM 705 O O . LEU A 1 88 ? -14.830 -5.180 6.373 1.00 94.50 88 LEU A O 1
ATOM 709 N N . LYS A 1 89 ? -13.431 -5.936 7.955 1.00 94.00 89 LYS A N 1
ATOM 710 C CA . LYS A 1 89 ? -14.456 -6.318 8.931 1.00 94.00 89 LYS A CA 1
ATOM 711 C C . LYS A 1 89 ? -14.416 -5.435 10.168 1.00 94.00 89 LYS A C 1
ATOM 713 O O . LYS A 1 89 ? -13.570 -5.586 11.050 1.00 94.00 89 LYS A O 1
ATOM 718 N N . LEU A 1 90 ? -15.389 -4.535 10.264 1.00 90.12 90 LEU A N 1
ATOM 719 C CA . LEU A 1 90 ? -15.552 -3.636 11.402 1.00 90.12 90 LEU A CA 1
ATOM 720 C C . LEU A 1 90 ? -16.515 -4.224 12.434 1.00 90.12 90 LEU A C 1
ATOM 722 O O . LEU A 1 90 ? -17.652 -4.567 12.121 1.00 90.12 90 LEU A O 1
ATOM 726 N N . LYS A 1 91 ? -16.065 -4.305 13.688 1.00 84.00 91 LYS A N 1
ATOM 727 C CA . LYS A 1 91 ? -16.916 -4.640 14.835 1.00 84.00 91 LYS A CA 1
ATOM 728 C C . LYS A 1 91 ? -17.246 -3.357 15.589 1.00 84.00 91 LYS A C 1
ATOM 730 O O . LYS A 1 91 ? -16.383 -2.799 16.262 1.00 84.00 91 LYS A O 1
ATOM 735 N N . LEU A 1 92 ? -18.484 -2.893 15.466 1.00 81.50 92 LEU A N 1
ATOM 736 C CA . LEU A 1 92 ? -18.995 -1.758 16.231 1.00 81.50 92 LEU A CA 1
ATOM 737 C C . LEU A 1 92 ? -19.656 -2.286 17.504 1.00 81.50 92 LEU A C 1
ATOM 739 O O . LEU A 1 92 ? -20.460 -3.216 17.442 1.00 81.50 92 LEU A O 1
ATOM 743 N N . ASN A 1 93 ? -19.300 -1.723 18.659 1.00 71.38 93 ASN A N 1
ATOM 744 C CA . ASN A 1 93 ? -19.936 -2.112 19.910 1.00 71.38 93 ASN A CA 1
ATOM 745 C C . ASN A 1 93 ? -21.279 -1.387 20.043 1.00 71.38 93 ASN A C 1
ATOM 747 O O . ASN A 1 93 ? -21.328 -0.160 19.938 1.00 71.38 93 ASN A O 1
ATOM 751 N N . LYS A 1 94 ? -22.358 -2.135 20.282 1.00 64.44 94 LYS A N 1
ATOM 752 C CA . LYS A 1 94 ? -23.646 -1.555 20.667 1.00 64.44 94 LYS A CA 1
ATOM 753 C C . LYS A 1 94 ? -23.583 -1.271 22.162 1.00 64.44 94 LYS A C 1
ATOM 755 O O . LYS A 1 94 ? -23.772 -2.175 22.969 1.00 64.44 94 LYS A O 1
ATOM 760 N N . ASN A 1 95 ? -23.290 -0.033 22.539 1.00 61.28 95 ASN A N 1
ATOM 761 C CA . ASN A 1 95 ? -23.515 0.368 23.920 1.00 61.28 95 ASN A CA 1
ATOM 762 C C . ASN A 1 95 ? -25.024 0.550 24.121 1.00 61.28 95 ASN A C 1
ATOM 764 O O . ASN A 1 95 ? -25.665 1.257 23.353 1.00 61.28 95 ASN A O 1
ATOM 768 N N . TRP A 1 96 ? -25.578 -0.096 25.148 1.00 56.44 96 TRP A N 1
ATOM 769 C CA . TRP A 1 96 ? -26.981 0.044 25.570 1.00 56.44 96 TRP A CA 1
ATOM 770 C C . TRP A 1 96 ? -27.269 1.376 26.285 1.00 56.44 96 TRP A C 1
ATOM 772 O O . TRP A 1 96 ? -28.392 1.623 26.705 1.00 56.44 96 TRP A O 1
ATOM 782 N N . THR A 1 97 ? -26.251 2.221 26.452 1.00 65.44 97 THR A N 1
ATOM 783 C CA . THR A 1 97 ? -26.386 3.599 26.933 1.00 65.44 97 THR A CA 1
ATOM 784 C C . THR A 1 97 ? -26.574 4.538 25.742 1.00 65.44 97 THR A C 1
ATOM 786 O O . THR A 1 97 ? -26.020 4.271 24.679 1.00 65.44 97 THR A O 1
ATOM 789 N N . ASP A 1 98 ? -27.265 5.672 25.922 1.00 60.00 98 ASP A N 1
ATOM 790 C CA . ASP A 1 98 ? -27.543 6.697 24.884 1.00 60.00 98 ASP A CA 1
ATOM 791 C C . ASP A 1 98 ? -26.292 7.315 24.208 1.00 60.00 98 ASP A C 1
ATOM 793 O O . ASP A 1 98 ? -26.372 8.254 23.414 1.00 60.00 98 ASP A O 1
ATOM 797 N N . ARG A 1 99 ? -25.089 6.810 24.505 1.00 64.69 99 ARG A N 1
ATOM 798 C CA . ARG A 1 99 ? -23.838 7.220 23.872 1.00 64.69 99 ARG A CA 1
ATOM 799 C C . ARG A 1 99 ? -23.662 6.500 22.537 1.00 64.69 99 ARG A C 1
ATOM 801 O O . ARG A 1 99 ? -23.161 5.376 22.482 1.00 64.69 99 ARG A O 1
ATOM 808 N N . VAL A 1 100 ? -23.983 7.202 21.453 1.00 68.50 100 VAL A N 1
ATOM 809 C CA . VAL A 1 100 ? -23.644 6.800 20.081 1.00 68.50 100 VAL A CA 1
ATOM 810 C C . VAL A 1 100 ? -22.132 6.560 19.966 1.00 68.50 100 VAL A C 1
ATOM 812 O O . VAL A 1 100 ? -21.323 7.485 20.077 1.00 68.50 100 VAL A O 1
ATOM 815 N N . VAL A 1 101 ? -21.727 5.311 19.716 1.00 73.06 101 VAL A N 1
ATOM 816 C CA . VAL A 1 101 ? -20.334 4.983 19.382 1.00 73.06 101 VAL A CA 1
ATOM 817 C C . VAL A 1 101 ? -20.083 5.409 17.938 1.00 73.06 101 VAL A C 1
ATOM 819 O O . VAL A 1 101 ? -20.537 4.761 17.000 1.00 73.06 101 VAL A O 1
ATOM 822 N N . THR A 1 102 ? -19.356 6.510 17.757 1.00 78.69 102 THR A N 1
ATOM 823 C CA . THR A 1 102 ? -18.999 7.022 16.427 1.00 78.69 102 THR A CA 1
ATOM 824 C C . THR A 1 102 ? -17.626 6.505 16.010 1.00 78.69 102 THR A C 1
ATOM 826 O O . THR A 1 102 ? -16.631 6.754 16.695 1.00 78.69 102 THR A O 1
ATOM 829 N N . LEU A 1 103 ? -17.558 5.836 14.858 1.00 86.75 103 LEU A N 1
ATOM 830 C CA . LEU A 1 103 ? -16.308 5.535 14.163 1.00 86.75 103 LEU A CA 1
ATOM 831 C C . LEU A 1 103 ? -16.144 6.525 13.006 1.00 86.75 103 LEU A C 1
ATOM 833 O O . LEU A 1 103 ? -16.996 6.582 12.125 1.00 86.75 103 LEU A O 1
ATOM 837 N N . ARG A 1 104 ? -15.049 7.288 12.999 1.00 92.19 104 ARG A N 1
ATOM 838 C CA . ARG A 1 104 ? -14.660 8.101 11.840 1.00 92.19 104 ARG A CA 1
ATOM 839 C C . ARG A 1 104 ? -13.693 7.323 10.957 1.00 92.19 104 ARG A C 1
ATOM 841 O O . ARG A 1 104 ? -12.827 6.601 11.460 1.00 92.19 104 ARG A O 1
ATOM 848 N N . LEU A 1 105 ? -13.865 7.502 9.654 1.00 95.56 105 LEU A N 1
ATOM 849 C CA . LEU A 1 105 ? -13.061 6.906 8.599 1.00 95.56 105 LEU A CA 1
ATOM 850 C C . LEU A 1 105 ? -12.446 8.028 7.758 1.00 95.56 105 LEU A C 1
ATOM 852 O O . LEU A 1 105 ? -13.166 8.908 7.297 1.00 95.56 105 LEU A O 1
ATOM 856 N N . ASN A 1 106 ? -11.136 7.960 7.546 1.00 97.69 106 ASN A N 1
ATOM 857 C CA . ASN A 1 106 ? -10.399 8.797 6.611 1.00 97.69 106 ASN A CA 1
ATOM 858 C C . ASN A 1 106 ? -9.921 7.912 5.459 1.00 97.69 106 ASN A C 1
ATOM 860 O O . ASN A 1 106 ? -9.305 6.872 5.703 1.00 97.69 106 ASN A O 1
ATOM 864 N N . ILE A 1 107 ? -10.191 8.320 4.223 1.00 98.00 107 ILE A N 1
ATOM 865 C CA . ILE A 1 107 ? -9.686 7.655 3.021 1.00 98.00 107 ILE A CA 1
ATOM 866 C C . ILE A 1 107 ? -8.805 8.661 2.292 1.00 98.00 107 ILE A C 1
ATOM 868 O O . ILE A 1 107 ? -9.260 9.748 1.942 1.00 98.00 107 ILE A O 1
ATOM 872 N N . ILE A 1 108 ? -7.545 8.296 2.090 1.00 98.44 108 ILE A N 1
ATOM 873 C CA . ILE A 1 108 ? -6.570 9.064 1.326 1.00 98.44 108 ILE A CA 1
ATOM 874 C C . ILE A 1 108 ? -6.280 8.256 0.071 1.00 98.44 108 ILE A C 1
ATOM 876 O O . ILE A 1 108 ? -5.719 7.165 0.163 1.00 98.44 108 ILE A O 1
ATOM 880 N N . GLN A 1 109 ? -6.673 8.788 -1.081 1.00 98.19 109 GLN A N 1
ATOM 881 C CA . GLN A 1 109 ? -6.228 8.281 -2.371 1.00 98.19 109 GLN A CA 1
ATOM 882 C C . GLN A 1 109 ? -5.078 9.174 -2.851 1.00 98.19 109 GLN A C 1
ATOM 884 O O . GLN A 1 109 ? -5.197 10.400 -2.784 1.00 98.19 109 GLN A O 1
ATOM 889 N N . CYS A 1 110 ? -3.975 8.583 -3.311 1.00 97.25 110 CYS A N 1
ATOM 890 C CA . CYS A 1 110 ? -2.942 9.334 -4.022 1.00 97.25 110 CYS A CA 1
ATOM 891 C C . CYS A 1 110 ? -2.353 8.588 -5.230 1.00 97.25 110 CYS A C 1
ATOM 893 O O . CYS A 1 110 ? -2.493 7.374 -5.363 1.00 97.25 110 CYS A O 1
ATOM 895 N N . TYR A 1 111 ? -1.682 9.354 -6.093 1.00 97.31 111 TYR A N 1
ATOM 896 C CA . TYR A 1 111 ? -0.891 8.871 -7.222 1.00 97.31 111 TYR A CA 1
ATOM 897 C C . TYR A 1 111 ? 0.517 9.440 -7.073 1.00 97.31 111 TYR A C 1
ATOM 899 O O . TYR A 1 111 ? 0.690 10.660 -7.133 1.00 97.31 111 TYR A O 1
ATOM 907 N N . ALA A 1 112 ? 1.500 8.589 -6.796 1.00 97.38 112 ALA A N 1
ATOM 908 C CA . ALA A 1 112 ? 2.876 9.036 -6.629 1.00 97.38 112 ALA A CA 1
ATOM 909 C C . ALA A 1 112 ? 3.549 9.261 -7.989 1.00 97.38 112 ALA A C 1
ATOM 911 O O . ALA A 1 112 ? 3.202 8.586 -8.962 1.00 97.38 112 ALA A O 1
ATOM 912 N N . PRO A 1 113 ? 4.557 10.144 -8.063 1.00 97.69 113 PRO A N 1
ATOM 913 C CA . PRO A 1 113 ? 5.439 10.221 -9.218 1.00 97.69 113 PRO A CA 1
ATOM 914 C C . PRO A 1 113 ? 6.039 8.851 -9.558 1.00 97.69 113 PRO A C 1
ATOM 916 O O . PRO A 1 113 ? 6.289 8.025 -8.674 1.00 97.69 113 PRO A O 1
ATOM 919 N N . THR A 1 114 ? 6.299 8.622 -10.843 1.00 95.25 114 THR A N 1
ATOM 920 C CA . THR A 1 114 ? 6.982 7.407 -11.310 1.00 95.25 114 THR A CA 1
ATOM 921 C C . THR A 1 114 ? 8.348 7.261 -10.643 1.00 95.25 114 THR A C 1
ATOM 923 O O . THR A 1 114 ? 8.943 8.252 -10.219 1.00 95.25 114 THR A O 1
ATOM 926 N N . ASN A 1 115 ? 8.881 6.040 -10.572 1.00 91.62 115 ASN A N 1
ATOM 927 C CA . ASN A 1 115 ? 10.186 5.822 -9.940 1.00 91.62 115 ASN A CA 1
ATOM 928 C C . ASN A 1 115 ? 11.326 6.598 -10.634 1.00 91.62 115 ASN A C 1
ATOM 930 O O . ASN A 1 115 ? 12.271 7.000 -9.964 1.00 91.62 115 ASN A O 1
ATOM 934 N N . ASP A 1 116 ? 11.190 6.862 -11.937 1.00 94.00 116 ASP A N 1
ATOM 935 C CA . ASP A 1 116 ? 12.166 7.604 -12.748 1.00 94.00 116 ASP A CA 1
ATOM 936 C C . ASP A 1 116 ? 12.008 9.133 -12.644 1.00 94.00 116 ASP A C 1
ATOM 938 O O . ASP A 1 116 ? 12.752 9.894 -13.262 1.00 94.00 116 ASP A O 1
ATOM 942 N N . SER A 1 117 ? 11.026 9.615 -11.876 1.00 96.19 117 SER A N 1
ATOM 943 C CA . SER A 1 117 ? 10.881 11.041 -11.591 1.00 96.19 117 SER A CA 1
ATOM 944 C C . SER A 1 117 ? 12.018 11.548 -10.700 1.00 96.19 117 SER A C 1
ATOM 946 O O . SER A 1 117 ? 12.558 10.812 -9.874 1.00 96.19 117 SER A O 1
ATOM 948 N N . ASN A 1 118 ? 12.344 12.837 -10.846 1.00 97.06 118 ASN A N 1
ATOM 949 C CA . ASN A 1 118 ? 13.362 13.511 -10.038 1.00 97.06 118 ASN A CA 1
ATOM 950 C C . ASN A 1 118 ? 13.062 13.366 -8.531 1.00 97.06 118 ASN A C 1
ATOM 952 O O . ASN A 1 118 ? 11.899 13.433 -8.117 1.00 97.06 118 ASN A O 1
ATOM 956 N N . ASP A 1 119 ? 14.110 13.183 -7.727 1.00 96.69 119 ASP A N 1
ATOM 957 C CA . ASP A 1 119 ? 14.032 13.110 -6.270 1.00 96.69 119 ASP A CA 1
ATOM 958 C C . ASP A 1 119 ? 13.290 14.289 -5.650 1.00 96.69 119 ASP A C 1
ATOM 960 O O . ASP A 1 119 ? 12.398 14.037 -4.851 1.00 96.69 119 ASP A O 1
ATOM 964 N N . ASP A 1 120 ? 13.509 15.525 -6.103 1.00 97.75 120 ASP A N 1
ATOM 965 C CA . ASP A 1 120 ? 12.811 16.702 -5.561 1.00 97.75 120 ASP A CA 1
ATOM 966 C C . ASP A 1 120 ? 11.281 16.584 -5.694 1.00 97.75 120 ASP A C 1
ATOM 968 O O . ASP A 1 120 ? 10.521 16.972 -4.804 1.00 97.75 120 ASP A O 1
ATOM 972 N N . ILE A 1 121 ? 10.810 16.000 -6.802 1.00 97.81 121 ILE A N 1
ATOM 973 C CA . ILE A 1 121 ? 9.380 15.780 -7.060 1.00 97.81 121 ILE A CA 1
ATOM 974 C C . ILE A 1 121 ? 8.847 14.665 -6.154 1.00 97.81 121 ILE A C 1
ATOM 976 O O . ILE A 1 121 ? 7.750 14.783 -5.598 1.00 97.81 121 ILE A O 1
ATOM 980 N N . LYS A 1 122 ? 9.616 13.580 -5.989 1.00 97.44 122 LYS A N 1
ATOM 981 C CA . LYS A 1 122 ? 9.266 12.476 -5.084 1.00 97.44 122 LYS A CA 1
ATOM 982 C C . LYS A 1 122 ? 9.222 12.975 -3.636 1.00 97.44 122 LYS A C 1
ATOM 984 O O . LYS A 1 122 ? 8.240 12.723 -2.941 1.00 97.44 122 LYS A O 1
ATOM 989 N N . ASP A 1 123 ? 10.229 13.720 -3.198 1.00 97.62 123 ASP A N 1
ATOM 990 C CA . ASP A 1 123 ? 10.327 14.313 -1.864 1.00 97.62 123 ASP A CA 1
ATOM 991 C C . ASP A 1 123 ? 9.141 15.233 -1.573 1.00 97.62 123 ASP A C 1
ATOM 993 O O . ASP A 1 123 ? 8.405 14.997 -0.611 1.00 97.62 123 ASP A O 1
ATOM 997 N N . GLN A 1 124 ? 8.849 16.181 -2.468 1.00 98.38 124 GLN A N 1
ATOM 998 C CA . GLN A 1 124 ? 7.696 17.071 -2.321 1.00 98.38 124 GLN A CA 1
ATOM 999 C C . GLN A 1 124 ? 6.370 16.298 -2.210 1.00 98.38 124 GLN A C 1
ATOM 1001 O O . GLN A 1 124 ? 5.495 16.655 -1.410 1.00 98.38 124 GLN A O 1
ATOM 1006 N N . PHE A 1 125 ? 6.203 15.227 -2.994 1.00 98.50 125 PHE A N 1
ATOM 1007 C CA . PHE A 1 125 ? 5.026 14.366 -2.907 1.00 98.50 125 PHE A CA 1
ATOM 1008 C C . PHE A 1 125 ? 4.907 13.704 -1.526 1.00 98.50 125 PHE A C 1
ATOM 1010 O O . PHE A 1 125 ? 3.850 13.797 -0.892 1.00 98.50 125 PHE A O 1
ATOM 1017 N N . TYR A 1 126 ? 5.974 13.064 -1.037 1.00 98.31 126 TYR A N 1
ATOM 1018 C CA . TYR A 1 126 ? 5.954 12.352 0.244 1.00 98.31 126 TYR A CA 1
ATOM 1019 C C . TYR A 1 126 ? 5.809 13.299 1.440 1.00 98.31 126 TYR A C 1
ATOM 1021 O O . TYR A 1 126 ? 5.068 12.978 2.370 1.00 98.31 126 TYR A O 1
ATOM 1029 N N . GLU A 1 127 ? 6.414 14.487 1.403 1.00 98.38 127 GLU A N 1
ATOM 1030 C CA . GLU A 1 127 ? 6.212 15.534 2.411 1.00 98.38 127 GLU A CA 1
ATOM 1031 C C . GLU A 1 127 ? 4.754 16.003 2.454 1.00 98.38 127 GLU A C 1
ATOM 1033 O O . GLU A 1 127 ? 4.138 16.125 3.522 1.00 98.38 127 GLU A O 1
ATOM 1038 N N . ARG A 1 128 ? 4.147 16.228 1.281 1.00 98.50 128 ARG A N 1
ATOM 1039 C CA . ARG A 1 128 ? 2.744 16.635 1.216 1.00 98.50 128 ARG A CA 1
ATOM 1040 C C . ARG A 1 128 ? 1.830 15.529 1.727 1.00 98.50 128 ARG A C 1
ATOM 1042 O O . ARG A 1 128 ? 0.918 15.822 2.507 1.00 98.50 128 ARG A O 1
ATOM 1049 N N . LEU A 1 129 ? 2.081 14.282 1.336 1.00 98.44 129 LEU A N 1
ATOM 1050 C CA . LEU A 1 129 ? 1.329 13.121 1.801 1.00 98.44 129 LEU A CA 1
ATOM 1051 C C . LEU A 1 129 ? 1.454 12.946 3.323 1.00 98.44 129 LEU A C 1
ATOM 1053 O O . LEU A 1 129 ? 0.435 12.771 3.997 1.00 98.44 129 LEU A O 1
ATOM 1057 N N . GLN A 1 130 ? 2.661 13.096 3.877 1.00 98.44 130 GLN A N 1
ATOM 1058 C CA . GLN A 1 130 ? 2.917 13.107 5.320 1.00 98.44 130 GLN A CA 1
ATOM 1059 C C . GLN A 1 130 ? 2.036 14.144 6.030 1.00 98.44 130 GLN A C 1
ATOM 1061 O O . GLN A 1 130 ? 1.308 13.800 6.963 1.00 98.44 130 GLN A O 1
ATOM 1066 N N . SER A 1 131 ? 2.003 15.384 5.530 1.00 98.38 131 SER A N 1
ATOM 1067 C CA . SER A 1 131 ? 1.200 16.463 6.128 1.00 98.38 131 SER A CA 1
ATOM 1068 C C . SER A 1 131 ? -0.312 16.182 6.137 1.00 98.38 131 SER A C 1
ATOM 1070 O O . SER A 1 131 ? -1.044 16.686 6.991 1.00 98.38 131 SER A O 1
ATOM 1072 N N . ILE A 1 132 ? -0.812 15.387 5.183 1.00 98.12 132 ILE A N 1
ATOM 1073 C CA . ILE A 1 132 ? -2.224 14.982 5.113 1.00 98.12 132 ILE A CA 1
ATOM 1074 C C . ILE A 1 132 ? -2.497 13.861 6.120 1.00 98.12 132 ILE A C 1
ATOM 1076 O O . ILE A 1 132 ? -3.499 13.909 6.839 1.00 98.12 132 ILE A O 1
ATOM 1080 N N . ILE A 1 133 ? -1.599 12.878 6.215 1.00 97.94 133 ILE A N 1
ATOM 1081 C CA . ILE A 1 133 ? -1.708 11.775 7.177 1.00 97.94 133 ILE A CA 1
ATOM 1082 C C . ILE A 1 133 ? -1.694 12.310 8.614 1.00 97.94 133 ILE A C 1
ATOM 1084 O O . ILE A 1 133 ? -2.490 11.861 9.437 1.00 97.94 133 ILE A O 1
ATOM 1088 N N . GLU A 1 134 ? -0.869 13.315 8.912 1.00 96.81 134 GLU A N 1
ATOM 1089 C CA . GLU A 1 134 ? -0.787 13.939 10.241 1.00 96.81 134 GLU A CA 1
ATOM 1090 C C . GLU A 1 134 ? -2.077 14.635 10.681 1.00 96.81 134 GLU A C 1
ATOM 1092 O O . GLU A 1 134 ? -2.378 14.689 11.876 1.00 96.81 134 GLU A O 1
ATOM 1097 N N . LYS A 1 135 ? -2.884 15.112 9.727 1.00 97.12 135 LYS A N 1
ATOM 1098 C CA . LYS A 1 135 ? -4.205 15.692 10.008 1.00 97.12 135 LYS A CA 1
ATOM 1099 C C . LYS A 1 135 ? -5.249 14.632 10.358 1.00 97.12 135 LYS A C 1
ATOM 1101 O O . LYS A 1 135 ? -6.286 14.975 10.924 1.00 97.12 135 LYS A O 1
ATOM 1106 N N . CYS A 1 136 ? -4.995 13.359 10.053 1.00 96.75 136 CYS A N 1
ATOM 1107 C CA . CYS A 1 136 ? -5.900 12.260 10.370 1.00 96.75 136 CYS A CA 1
ATOM 1108 C C . CYS A 1 136 ? -5.661 11.769 11.811 1.00 96.75 136 CYS A C 1
ATOM 1110 O O . CYS A 1 136 ? -4.594 11.224 12.114 1.00 96.75 136 CYS A O 1
ATOM 1112 N N . PRO A 1 137 ? -6.639 11.883 12.731 1.00 95.06 137 PRO A N 1
ATOM 1113 C CA . PRO A 1 137 ? -6.441 11.454 14.110 1.00 95.06 137 PRO A CA 1
ATOM 1114 C C . PRO A 1 137 ? -6.145 9.954 14.208 1.00 95.06 137 PRO A C 1
ATOM 1116 O O . PRO A 1 137 ? -6.931 9.127 13.757 1.00 95.06 137 PRO A O 1
ATOM 1119 N N . ARG A 1 138 ? -5.081 9.570 14.928 1.00 91.56 138 ARG A N 1
ATOM 1120 C CA . ARG A 1 138 ? -4.688 8.153 15.129 1.00 91.56 138 ARG A CA 1
ATOM 1121 C C . ARG A 1 138 ? -5.771 7.268 15.766 1.00 91.56 138 ARG A C 1
ATOM 1123 O O . ARG A 1 138 ? -5.663 6.041 15.752 1.00 91.56 138 ARG A O 1
ATOM 1130 N N . LYS A 1 139 ? -6.783 7.878 16.396 1.00 91.94 139 LYS A N 1
ATOM 1131 C CA . LYS A 1 139 ? -7.926 7.170 16.986 1.00 91.94 139 LYS A CA 1
ATOM 1132 C C . LYS A 1 139 ? -8.954 6.721 15.948 1.00 91.94 139 LYS A C 1
ATOM 1134 O O . LYS A 1 139 ? -9.651 5.752 16.240 1.00 91.94 139 LYS A O 1
ATOM 1139 N N . ASP A 1 140 ? -9.012 7.403 14.808 1.00 94.75 140 ASP A N 1
ATOM 1140 C CA . ASP A 1 140 ? -9.921 7.136 13.701 1.00 94.75 140 ASP A CA 1
ATOM 1141 C C . ASP A 1 140 ? -9.289 6.095 12.757 1.00 94.75 140 ASP A C 1
ATOM 1143 O O . ASP A 1 140 ? -8.078 5.846 12.797 1.00 94.75 140 ASP A O 1
ATOM 1147 N N . LEU A 1 141 ? -10.108 5.432 11.944 1.00 96.25 141 LEU A N 1
ATOM 1148 C CA . LEU A 1 141 ? -9.612 4.496 10.940 1.00 96.25 141 LEU A CA 1
ATOM 1149 C C . LEU A 1 141 ? -9.090 5.296 9.744 1.00 96.25 141 LEU A C 1
ATOM 1151 O O . LEU A 1 141 ? -9.840 6.077 9.170 1.00 96.25 141 LEU A O 1
ATOM 1155 N N . THR A 1 142 ? -7.832 5.091 9.359 1.00 98.00 142 THR A N 1
ATOM 1156 C CA . THR A 1 142 ? -7.256 5.714 8.160 1.00 98.00 142 THR A CA 1
ATOM 1157 C C . THR A 1 142 ? -6.888 4.634 7.162 1.00 98.00 142 THR A C 1
ATOM 1159 O O . THR A 1 142 ? -6.148 3.708 7.506 1.00 98.00 142 THR A O 1
ATOM 1162 N N . ILE A 1 143 ? -7.396 4.781 5.941 1.00 98.19 143 ILE A N 1
ATOM 1163 C CA . ILE A 1 143 ? -7.029 3.990 4.774 1.00 98.19 143 ILE A CA 1
ATOM 1164 C C . ILE A 1 143 ? -6.226 4.896 3.846 1.00 98.19 143 ILE A C 1
ATOM 1166 O O . ILE A 1 143 ? -6.725 5.934 3.417 1.00 98.19 143 ILE A O 1
ATOM 1170 N N . LEU A 1 144 ? -4.993 4.503 3.552 1.00 98.38 144 LEU A N 1
ATOM 1171 C CA . LEU A 1 144 ? -4.179 5.108 2.501 1.00 98.38 144 LEU A CA 1
ATOM 1172 C C . LEU A 1 144 ? -4.177 4.144 1.321 1.00 98.38 144 LEU A C 1
ATOM 1174 O O . LEU A 1 144 ? -3.879 2.968 1.513 1.00 98.38 144 LEU A O 1
ATOM 1178 N N . MET A 1 145 ? -4.522 4.613 0.130 1.00 98.06 145 MET A N 1
ATOM 1179 C CA . MET A 1 145 ? -4.544 3.771 -1.056 1.00 98.06 145 MET A CA 1
ATOM 1180 C C . MET A 1 145 ? -4.127 4.506 -2.324 1.00 98.06 145 MET A C 1
ATOM 1182 O O . MET A 1 145 ? -4.225 5.729 -2.400 1.00 98.06 145 MET A O 1
ATOM 1186 N N . GLY A 1 146 ? -3.718 3.740 -3.328 1.00 97.00 146 GLY A N 1
ATOM 1187 C CA . GLY A 1 146 ? -3.478 4.242 -4.675 1.00 97.00 146 GLY A CA 1
ATOM 1188 C C . GLY A 1 146 ? -2.231 3.688 -5.333 1.00 97.00 146 GLY A C 1
ATOM 1189 O O . GLY A 1 146 ? -1.569 2.817 -4.763 1.00 97.00 146 GLY A O 1
ATOM 1190 N N . ASP A 1 147 ? -1.942 4.212 -6.521 1.00 96.88 147 ASP A N 1
ATOM 1191 C CA . ASP A 1 147 ? -0.733 3.901 -7.274 1.00 96.88 147 ASP A CA 1
ATOM 1192 C C . ASP A 1 147 ? 0.421 4.717 -6.695 1.00 96.88 147 ASP A C 1
ATOM 1194 O O . ASP A 1 147 ? 0.495 5.937 -6.850 1.00 96.88 147 ASP A O 1
ATOM 1198 N N . LEU A 1 148 ? 1.312 4.050 -5.972 1.00 96.81 148 LEU A N 1
ATOM 1199 C CA . LEU A 1 148 ? 2.464 4.704 -5.365 1.00 96.81 148 LEU A CA 1
ATOM 1200 C C . LEU A 1 148 ? 3.746 4.511 -6.160 1.00 96.81 148 LEU A C 1
ATOM 1202 O O . LEU A 1 148 ? 4.804 4.933 -5.690 1.00 96.81 148 LEU A O 1
ATOM 1206 N N . ASN A 1 149 ? 3.690 3.840 -7.317 1.00 96.06 149 ASN A N 1
ATOM 1207 C CA . ASN A 1 149 ? 4.883 3.476 -8.080 1.00 96.06 149 ASN A CA 1
ATOM 1208 C C . ASN A 1 149 ? 5.965 2.794 -7.205 1.00 96.06 149 ASN A C 1
ATOM 1210 O O . ASN A 1 149 ? 7.170 2.872 -7.473 1.00 96.06 149 ASN A O 1
ATOM 1214 N N . ALA A 1 150 ? 5.532 2.150 -6.115 1.00 95.31 150 ALA A N 1
ATOM 1215 C CA . ALA A 1 150 ? 6.375 1.718 -5.010 1.00 95.31 150 ALA A CA 1
ATOM 1216 C C . ALA A 1 150 ? 6.457 0.195 -4.980 1.00 95.31 150 ALA A C 1
ATOM 1218 O O . ALA A 1 150 ? 5.522 -0.484 -4.561 1.00 95.31 150 ALA A O 1
ATOM 1219 N N . LYS A 1 151 ? 7.604 -0.361 -5.364 1.00 93.88 151 LYS A N 1
ATOM 1220 C CA . LYS A 1 151 ? 7.892 -1.785 -5.185 1.00 93.88 151 LYS A CA 1
ATOM 1221 C C . LYS A 1 151 ? 8.462 -1.950 -3.788 1.00 93.88 151 LYS A C 1
ATOM 1223 O O . LYS A 1 151 ? 9.576 -1.524 -3.524 1.00 93.88 151 LYS A O 1
ATOM 1228 N N . VAL A 1 152 ? 7.701 -2.532 -2.865 1.00 91.75 152 VAL A N 1
ATOM 1229 C CA . VAL A 1 152 ? 8.134 -2.669 -1.456 1.00 91.75 152 VAL A CA 1
ATOM 1230 C C . VAL A 1 152 ? 9.054 -3.869 -1.218 1.00 91.75 152 VAL A C 1
ATOM 1232 O O . VAL A 1 152 ? 9.804 -3.886 -0.240 1.00 91.75 152 VAL A O 1
ATOM 1235 N N . GLY A 1 153 ? 9.011 -4.848 -2.125 1.00 87.56 153 GLY A N 1
ATOM 1236 C CA . GLY A 1 153 ? 9.831 -6.052 -2.102 1.00 87.56 153 GLY A CA 1
ATOM 1237 C C . GLY A 1 153 ? 9.468 -7.072 -1.019 1.00 87.56 153 GLY A C 1
ATOM 1238 O O . GLY A 1 153 ? 8.521 -6.910 -0.248 1.00 87.56 153 GLY A O 1
ATOM 1239 N N . ILE A 1 154 ? 10.228 -8.171 -0.988 1.00 85.19 154 ILE A N 1
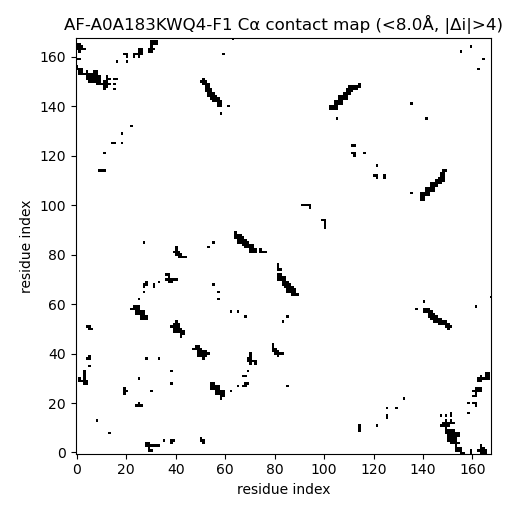ATOM 1240 C CA . ILE A 1 154 ? 10.084 -9.256 0.004 1.00 85.19 154 ILE A CA 1
ATOM 1241 C C . ILE A 1 154 ? 10.935 -9.073 1.264 1.00 85.19 154 ILE A C 1
ATOM 1243 O O . ILE A 1 154 ? 10.682 -9.755 2.256 1.00 85.19 154 ILE A O 1
ATOM 1247 N N . ASP A 1 155 ? 11.961 -8.223 1.218 1.00 85.62 155 ASP A N 1
ATOM 1248 C CA . ASP A 1 155 ? 12.816 -7.962 2.372 1.00 85.62 155 ASP A CA 1
ATOM 1249 C C . ASP A 1 155 ? 12.094 -7.020 3.328 1.00 85.62 155 ASP A C 1
ATOM 1251 O O . ASP A 1 155 ? 11.728 -5.908 2.964 1.00 85.62 155 ASP A O 1
ATOM 1255 N N . ASN A 1 156 ? 11.873 -7.467 4.556 1.00 88.00 156 ASN A N 1
ATOM 1256 C CA . ASN A 1 156 ? 11.154 -6.701 5.560 1.00 88.00 156 ASN A CA 1
ATOM 1257 C C . ASN A 1 156 ? 12.049 -6.232 6.713 1.00 88.00 156 ASN A C 1
ATOM 1259 O O . ASN A 1 156 ? 11.517 -5.807 7.738 1.00 88.00 156 ASN A O 1
ATOM 1263 N N . THR A 1 157 ? 13.371 -6.339 6.568 1.00 86.94 157 THR A N 1
ATOM 1264 C CA . THR A 1 157 ? 14.345 -5.889 7.570 1.00 86.94 157 THR A CA 1
ATOM 1265 C C . THR A 1 157 ? 14.145 -4.399 7.859 1.00 86.94 157 THR A C 1
ATOM 1267 O O . THR A 1 157 ? 14.104 -3.592 6.933 1.00 86.94 157 THR A O 1
ATOM 1270 N N . GLY A 1 158 ? 13.944 -4.040 9.130 1.00 88.31 158 GLY A N 1
ATOM 1271 C CA . GLY A 1 158 ? 13.655 -2.663 9.564 1.00 88.31 158 GLY A CA 1
ATOM 1272 C C . GLY A 1 158 ? 12.196 -2.209 9.389 1.00 88.31 158 GLY A C 1
ATOM 1273 O O . GLY A 1 158 ? 11.812 -1.161 9.906 1.00 88.31 158 GLY A O 1
ATOM 1274 N N . TYR A 1 159 ? 11.358 -3.006 8.718 1.00 89.94 159 TYR A N 1
ATOM 1275 C CA . TYR A 1 159 ? 9.943 -2.716 8.444 1.00 89.94 159 TYR A CA 1
ATOM 1276 C C . TYR A 1 159 ? 9.004 -3.805 8.978 1.00 89.94 159 TYR A C 1
ATOM 1278 O O . TYR A 1 159 ? 7.852 -3.934 8.560 1.00 89.94 159 TYR A O 1
ATOM 1286 N N . GLU A 1 160 ? 9.458 -4.617 9.928 1.00 89.00 160 GLU A N 1
ATOM 1287 C CA . GLU A 1 160 ? 8.730 -5.795 10.407 1.00 89.00 160 GLU A CA 1
ATOM 1288 C C . GLU A 1 160 ? 7.407 -5.471 11.099 1.00 89.00 160 GLU A C 1
ATOM 1290 O O . GLU A 1 160 ? 6.547 -6.338 11.263 1.00 89.00 160 GLU A O 1
ATOM 1295 N N . ASP A 1 161 ? 7.265 -4.222 11.519 1.00 86.25 161 ASP A N 1
ATOM 1296 C CA . ASP A 1 161 ? 6.098 -3.697 12.201 1.00 86.25 161 ASP A CA 1
ATOM 1297 C C . ASP A 1 161 ? 4.955 -3.291 11.266 1.00 86.25 161 ASP A C 1
ATOM 1299 O O . ASP A 1 161 ? 3.819 -3.139 11.737 1.00 86.25 161 ASP A O 1
ATOM 1303 N N . ILE A 1 162 ? 5.255 -3.109 9.978 1.00 89.44 162 ILE A N 1
ATOM 1304 C CA . ILE A 1 162 ? 4.318 -2.660 8.940 1.00 89.44 162 ILE A CA 1
ATOM 1305 C C . ILE A 1 162 ? 4.183 -3.649 7.778 1.00 89.44 162 ILE A C 1
ATOM 1307 O O . ILE A 1 162 ? 3.170 -3.630 7.079 1.00 89.44 162 ILE A O 1
ATOM 1311 N N . MET A 1 163 ? 5.169 -4.532 7.603 1.00 87.69 163 MET A N 1
ATOM 1312 C CA . MET A 1 163 ? 5.175 -5.606 6.616 1.00 87.69 163 MET A CA 1
ATOM 1313 C C . MET A 1 163 ? 5.003 -6.946 7.336 1.00 87.69 163 MET A C 1
ATOM 1315 O O . MET A 1 163 ? 5.773 -7.294 8.235 1.00 87.69 163 MET A O 1
ATOM 1319 N N . GLY A 1 164 ? 3.944 -7.684 6.994 1.00 70.00 164 GLY A N 1
ATOM 1320 C CA . GLY A 1 164 ? 3.422 -8.739 7.868 1.00 70.00 164 GLY A CA 1
ATOM 1321 C C . GLY A 1 164 ? 4.352 -9.937 8.051 1.00 70.00 164 GLY A C 1
ATOM 1322 O O . GLY A 1 164 ? 4.862 -10.474 7.082 1.00 70.00 164 GLY A O 1
ATOM 1323 N N . ARG A 1 165 ? 4.506 -10.419 9.293 1.00 57.47 165 ARG A N 1
ATOM 1324 C CA . ARG A 1 165 ? 5.301 -11.602 9.690 1.00 57.47 165 ARG A CA 1
ATOM 1325 C C . ARG A 1 165 ? 4.515 -12.935 9.664 1.00 57.47 165 ARG A C 1
ATOM 1327 O O . ARG A 1 165 ? 4.833 -13.793 10.473 1.00 57.47 165 ARG A O 1
ATOM 1334 N N . HIS A 1 166 ? 3.560 -13.120 8.748 1.00 45.06 166 HIS A N 1
ATOM 1335 C CA . HIS A 1 166 ? 2.464 -14.120 8.741 1.00 45.06 166 HIS A CA 1
ATOM 1336 C C . HIS A 1 166 ? 1.116 -13.548 9.218 1.00 45.06 166 HIS A C 1
ATOM 1338 O O . HIS A 1 166 ? 1.061 -12.669 10.078 1.00 45.06 166 HIS A O 1
ATOM 1344 N N . GLY A 1 167 ? 0.039 -14.033 8.585 1.00 48.62 167 GLY A N 1
ATOM 1345 C CA . GLY A 1 167 ? -1.347 -13.643 8.829 1.00 48.62 167 GLY A CA 1
ATOM 1346 C C . GLY A 1 167 ? -1.843 -14.035 10.222 1.00 48.62 167 GLY A C 1
ATOM 1347 O O . GLY A 1 167 ? -1.610 -15.158 10.658 1.00 48.62 167 GLY A O 1
ATOM 1348 N N . LEU A 1 168 ? -2.566 -13.081 10.827 1.00 36.19 168 LEU A N 1
ATOM 1349 C CA . LEU A 1 168 ? -3.192 -13.062 12.162 1.00 36.19 168 LEU A CA 1
ATOM 1350 C C . LEU A 1 168 ? -2.229 -13.064 13.362 1.00 36.19 168 LEU A C 1
ATOM 1352 O O . LEU A 1 168 ? -1.711 -14.131 13.739 1.00 36.19 168 LEU A O 1
#

Mean predicted aligned error: 5.62 Å

Organism: NCBI:txid6186

Nearest PDB structures (foldseek):
  7ssd-assembly1_8  TM=1.942E-01  e=8.178E+00  Escherichia coli 113303

pLDDT: mean 88.05, std 12.52, range [36.19, 98.5]

Solvent-accessible surface area (backbone atoms only — not comparable to full-atom values): 9484 Å² total; per-residue (Å²): 115,19,74,35,36,53,71,66,60,41,71,38,12,49,55,50,49,50,54,25,55,77,70,42,26,24,42,35,55,20,29,45,93,64,60,70,79,31,52,40,27,36,40,43,98,84,68,82,45,73,41,37,28,61,46,48,28,32,34,51,94,53,46,84,29,54,78,45,42,38,29,41,72,90,58,83,75,92,55,58,56,45,50,72,47,72,44,72,58,85,85,79,73,84,61,94,54,96,62,80,76,80,84,55,77,46,79,45,78,52,74,48,63,55,67,88,49,57,63,72,60,48,51,54,50,53,55,52,52,50,61,55,54,71,71,51,60,89,90,42,51,44,37,44,32,37,42,41,46,22,24,54,13,32,72,29,85,97,36,60,91,25,29,23,61,60,65,131

Sequence (168 aa):
MGRHGLGQRNENGERFSNLCAFNKLVIGGTIFPLKRIHKATWNSPDHTTEDQIDHICINKKFRRTMEDVRTRRGADVASDYHLVVANLKLKLNKNWTDRVVTLRLNIIQCYAPTNDSNDDIKDQFYERLQSIIEKCPRKDLTILMGDLNAKVGIDNTGYEDIMGRHGL

InterPro domains:
  IPR027124 SWR1-complex protein 5/Craniofacial development protein 1/2 [PTHR23227] (53-167)
  IPR036691 Endonuclease/exonuclease/phosphatase superfamily [G3DSA:3.60.10.10] (1-89)
  IPR036691 Endonuclease/exonuclease/phosphatase superfamily [G3DSA:3.60.10.10] (90-167)
  IPR036691 Endonuclease/exonuclease/phosphatase superfamily [SSF56219] (104-155)

Secondary structure (DSSP, 8-state):
----S-S---HHHHHHHHHHHHHTEEEGGGTS---GGGT--EE-TTSS-EE--EEEEEEGGGGGGEEEEEE-TTS--SSSB--EEEEE-------SSS---PPPEEEEEEEPPPTTS-HHHHHHHHHHHHHHHHHS-TTSEEEEEEE------S--TT-TTTS-SS--